Protein AF-E2B0C3-F1 (afdb_monomer)

Nearest PDB structures (foldseek):
  5udz-assembly2_B  TM=5.607E-01  e=5.217E-01  Homo sapiens

Sequence (117 aa):
LCQIRHYMSSCSKFTDQSLIQRREFVKKFKHCFNCLSSSYSASQCASKYSCRLCNKRYHKTLHLDSDSDSNATKSTHTASVFDSPSEEIEVTSLFVSTTLRPRSQILFATAQVRIES

Radius of gyration: 22.73 Å; Cα contacts (8 Å, |Δi|>4): 85; chains: 1; bounding box: 53×42×76 Å

Secondary structure (DSSP, 8-state):
--SS---GGG-HHHHTS-HHHHHHHHHHTT--TTT--SSS-SSS-------TTT--SS-GGG--GGGGTTS------------------------------------PPPPP-----

Solvent-accessible surface area (backbone atoms only — not comparable to full-atom values): 8327 Å² total; per-residue (Å²): 130,80,92,67,94,69,59,60,92,76,32,60,83,52,69,73,44,53,55,66,55,43,48,50,47,33,61,75,65,50,26,10,59,41,78,55,40,71,88,46,44,59,87,73,49,84,68,87,68,43,14,88,88,63,68,44,80,27,29,65,83,63,66,52,76,84,73,42,78,84,68,87,77,94,77,89,81,81,83,84,85,88,87,87,88,85,82,90,79,92,77,93,74,89,78,90,73,94,66,81,74,85,66,87,76,80,85,79,89,80,85,86,84,88,85,86,133

pLDDT: mean 73.54, std 20.33, range [32.72, 94.69]

Structure (mmCIF, N/CA/C/O backbone):
data_AF-E2B0C3-F1
#
_entry.id   AF-E2B0C3-F1
#
loop_
_atom_site.group_PDB
_atom_site.id
_atom_site.type_symbol
_atom_site.label_atom_id
_atom_site.label_alt_id
_atom_site.label_comp_id
_atom_site.label_asym_id
_atom_site.label_entity_id
_atom_site.label_seq_id
_atom_site.pdbx_PDB_ins_code
_atom_site.Cartn_x
_atom_site.Cartn_y
_atom_site.Cartn_z
_atom_site.occupancy
_atom_site.B_iso_or_equiv
_atom_site.auth_seq_id
_atom_site.auth_comp_id
_atom_site.auth_asym_id
_atom_site.auth_atom_id
_atom_site.pdbx_PDB_model_num
ATOM 1 N N . LEU A 1 1 ? 0.260 -16.889 5.757 1.00 68.62 1 LEU A N 1
ATOM 2 C CA . LEU A 1 1 ? -0.240 -16.429 4.438 1.00 68.62 1 LEU A CA 1
ATOM 3 C C . LEU A 1 1 ? -0.246 -17.629 3.478 1.00 68.62 1 LEU A C 1
ATOM 5 O O . LEU A 1 1 ? 0.202 -18.679 3.916 1.00 68.62 1 LEU A O 1
ATOM 9 N N . CYS A 1 2 ? -0.820 -17.537 2.273 1.00 81.25 2 CYS A N 1
ATOM 10 C CA . CYS A 1 2 ? -1.102 -18.675 1.371 1.00 81.25 2 CYS A CA 1
ATOM 11 C C . CYS A 1 2 ? -0.006 -19.762 1.275 1.00 81.25 2 CYS A C 1
ATOM 13 O O . CYS A 1 2 ? 1.177 -19.456 1.332 1.00 81.25 2 CYS A O 1
ATOM 15 N N . GLN A 1 3 ? -0.413 -21.020 1.054 1.00 80.69 3 GLN A N 1
ATOM 16 C CA . GLN A 1 3 ? 0.508 -22.164 0.906 1.00 80.69 3 GLN A CA 1
ATOM 17 C C . GLN A 1 3 ? 1.144 -22.273 -0.492 1.00 80.69 3 GLN A C 1
ATOM 19 O O . GLN A 1 3 ? 2.146 -22.957 -0.671 1.00 80.69 3 GLN A O 1
ATOM 24 N N . ILE A 1 4 ? 0.576 -21.589 -1.488 1.00 82.12 4 ILE A N 1
ATOM 25 C CA . ILE A 1 4 ? 1.081 -21.569 -2.864 1.00 82.12 4 ILE A CA 1
ATOM 26 C C . ILE A 1 4 ? 2.205 -20.535 -2.969 1.00 82.12 4 ILE A C 1
ATOM 28 O O . ILE A 1 4 ? 2.049 -19.413 -2.487 1.00 82.12 4 ILE A O 1
ATOM 32 N N . ARG A 1 5 ? 3.303 -20.865 -3.659 1.00 84.44 5 ARG A N 1
ATOM 33 C CA . ARG A 1 5 ? 4.357 -19.888 -3.974 1.00 84.44 5 ARG A CA 1
ATOM 34 C C . ARG A 1 5 ? 3.853 -18.875 -4.999 1.00 84.44 5 ARG A C 1
ATOM 36 O O . ARG A 1 5 ? 3.567 -19.227 -6.135 1.00 84.44 5 ARG A O 1
ATOM 43 N N . HIS A 1 6 ? 3.777 -17.618 -4.591 1.00 88.12 6 HIS A N 1
ATOM 44 C CA . HIS A 1 6 ? 3.553 -16.473 -5.469 1.00 88.12 6 HIS A CA 1
ATOM 45 C C . HIS A 1 6 ? 4.126 -15.212 -4.824 1.00 88.12 6 HIS A C 1
ATOM 47 O O . HIS A 1 6 ? 4.425 -15.183 -3.627 1.00 88.12 6 HIS A O 1
ATOM 53 N N . TYR A 1 7 ? 4.266 -14.158 -5.624 1.00 86.69 7 TYR A N 1
ATOM 54 C CA . TYR A 1 7 ? 4.626 -12.841 -5.120 1.00 86.69 7 TYR A CA 1
ATOM 55 C C . TYR A 1 7 ? 3.525 -12.302 -4.207 1.00 86.69 7 TYR A C 1
ATOM 57 O O . TYR A 1 7 ? 2.344 -12.386 -4.535 1.00 86.69 7 TYR A O 1
ATOM 65 N N . MET A 1 8 ? 3.905 -11.690 -3.084 1.00 89.50 8 MET A N 1
ATOM 66 C CA . MET A 1 8 ? 2.945 -11.099 -2.140 1.00 89.50 8 MET A CA 1
ATOM 67 C C . MET A 1 8 ? 2.053 -10.036 -2.790 1.00 89.50 8 MET A C 1
ATOM 69 O O . MET A 1 8 ? 0.898 -9.889 -2.409 1.00 89.50 8 MET A O 1
ATOM 73 N N . SER A 1 9 ? 2.556 -9.334 -3.810 1.00 86.19 9 SER A N 1
ATOM 74 C CA . SER A 1 9 ? 1.783 -8.380 -4.612 1.00 86.19 9 SER A CA 1
ATOM 75 C C . SER A 1 9 ? 0.618 -9.015 -5.380 1.00 86.19 9 SER A C 1
ATOM 77 O O . SER A 1 9 ? -0.350 -8.321 -5.670 1.00 86.19 9 SER A O 1
ATOM 79 N N . SER A 1 10 ? 0.699 -10.309 -5.694 1.00 89.06 10 SER A N 1
ATOM 80 C CA . SER A 1 10 ? -0.341 -11.085 -6.383 1.00 89.06 10 SER A CA 1
ATOM 81 C C . SER A 1 10 ? -1.202 -11.908 -5.418 1.00 89.06 10 SER A C 1
ATOM 83 O O . SER A 1 10 ? -2.069 -12.662 -5.852 1.00 89.06 10 SER A O 1
ATOM 85 N N . CYS A 1 11 ? -0.951 -11.817 -4.111 1.00 91.44 11 CYS A N 1
ATOM 86 C CA . CYS A 1 11 ? -1.672 -12.586 -3.108 1.00 91.44 11 CYS A CA 1
ATOM 87 C C . CYS A 1 11 ? -3.004 -11.913 -2.767 1.00 91.44 11 CYS A C 1
ATOM 89 O O . CYS A 1 11 ? -2.997 -10.900 -2.070 1.00 91.44 11 CYS A O 1
ATOM 91 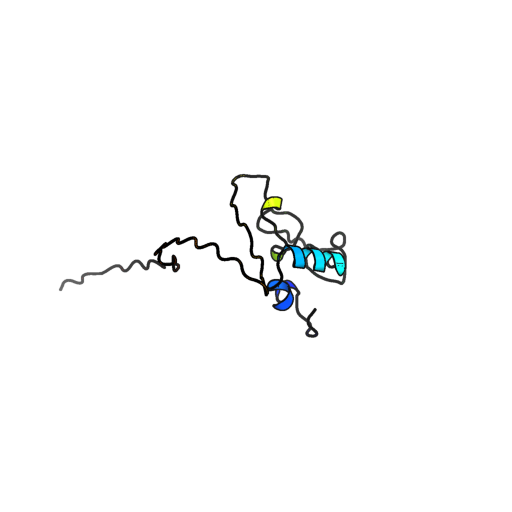N N . SER A 1 12 ? -4.132 -12.516 -3.161 1.00 90.25 12 SER A N 1
ATOM 92 C CA . SER A 1 12 ? -5.474 -12.007 -2.825 1.00 90.25 12 SER A CA 1
ATOM 93 C C . SER A 1 12 ? -5.641 -11.789 -1.322 1.00 90.25 12 SER A C 1
ATOM 95 O O . SER A 1 12 ? -5.928 -10.687 -0.883 1.00 90.25 12 SER A O 1
ATOM 97 N N . LYS A 1 13 ? -5.286 -12.781 -0.495 1.00 91.44 13 LYS A N 1
ATOM 98 C CA . LYS A 1 13 ? -5.380 -12.671 0.975 1.00 91.44 13 LYS A CA 1
ATOM 99 C C . LYS A 1 13 ? -4.582 -11.507 1.570 1.00 91.44 13 LYS A C 1
ATOM 101 O O . LYS A 1 13 ? -4.899 -11.070 2.669 1.00 91.44 13 LYS A O 1
ATOM 106 N N . PHE A 1 14 ? -3.525 -11.047 0.903 1.00 91.94 14 PHE A N 1
ATOM 107 C CA . PHE A 1 14 ? -2.759 -9.875 1.333 1.00 91.94 14 PHE A CA 1
ATOM 108 C C . PHE A 1 14 ? -3.342 -8.581 0.769 1.00 91.94 14 PHE A C 1
ATOM 110 O O . PHE A 1 14 ? -3.433 -7.582 1.479 1.00 91.94 14 PHE A O 1
ATOM 117 N N . THR A 1 15 ? -3.757 -8.580 -0.497 1.00 90.12 15 THR A N 1
ATOM 118 C CA . THR A 1 15 ? -4.385 -7.414 -1.126 1.00 90.12 15 THR A CA 1
ATOM 119 C C . THR A 1 15 ? -5.801 -7.156 -0.619 1.00 90.12 15 THR A C 1
ATOM 121 O O . THR A 1 15 ? -6.266 -6.031 -0.716 1.00 90.12 15 THR A O 1
ATOM 124 N N . ASP A 1 16 ? -6.467 -8.127 -0.011 1.00 91.38 16 ASP A N 1
ATOM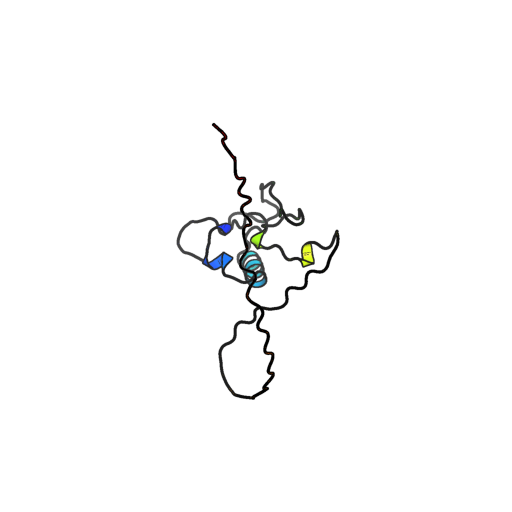 125 C CA . ASP A 1 16 ? -7.803 -7.941 0.566 1.00 91.38 16 ASP A CA 1
ATOM 126 C C . ASP A 1 16 ? -7.733 -7.343 1.982 1.00 91.38 16 ASP A C 1
ATOM 128 O O . ASP A 1 16 ? -8.709 -6.793 2.483 1.00 91.38 16 ASP A O 1
ATOM 132 N N . GLN A 1 17 ? -6.563 -7.396 2.629 1.00 90.75 17 GLN A N 1
ATOM 133 C CA . GLN A 1 17 ? -6.345 -6.759 3.927 1.00 90.75 17 GLN A CA 1
ATOM 134 C C . GLN A 1 17 ? -6.308 -5.236 3.817 1.00 90.75 17 GLN A C 1
ATOM 136 O O . GLN A 1 17 ? -5.873 -4.671 2.805 1.00 90.75 17 GLN A O 1
ATOM 141 N N . SER A 1 18 ? -6.676 -4.570 4.915 1.00 92.56 18 SER A N 1
ATOM 142 C CA . SER A 1 18 ? -6.545 -3.118 5.030 1.00 92.56 18 SER A CA 1
ATOM 143 C C . SER A 1 18 ? -5.076 -2.689 4.984 1.00 92.56 18 SER A C 1
ATOM 145 O O . SER A 1 18 ? -4.169 -3.449 5.328 1.00 92.56 18 SER A O 1
ATOM 147 N N . LEU A 1 19 ? -4.807 -1.444 4.584 1.00 91.62 19 LEU A N 1
ATOM 148 C CA . LEU A 1 19 ? -3.432 -0.939 4.474 1.00 91.62 19 LEU A CA 1
ATOM 149 C C . LEU A 1 19 ? -2.653 -1.042 5.797 1.00 91.62 19 LEU A C 1
ATOM 151 O O . LEU A 1 19 ? -1.474 -1.400 5.793 1.00 91.62 19 LEU A O 1
ATOM 155 N N . ILE A 1 20 ? -3.323 -0.781 6.924 1.00 91.88 20 ILE A N 1
ATOM 156 C CA . ILE A 1 20 ? -2.742 -0.909 8.267 1.00 91.88 20 ILE A CA 1
ATOM 157 C C . ILE A 1 20 ? -2.373 -2.372 8.535 1.00 91.88 20 ILE A C 1
ATOM 159 O O . ILE A 1 20 ? -1.236 -2.657 8.909 1.00 91.88 20 ILE A O 1
ATOM 163 N N . GLN A 1 21 ? -3.287 -3.308 8.260 1.00 93.50 21 GLN A N 1
ATOM 164 C CA . GLN A 1 21 ? -3.026 -4.742 8.413 1.00 93.50 21 GLN A CA 1
ATOM 165 C C . GLN A 1 21 ? -1.869 -5.209 7.528 1.00 93.50 21 GLN A C 1
ATOM 167 O O . GLN A 1 21 ? -1.017 -5.961 7.996 1.00 93.50 21 GLN A O 1
ATOM 172 N N . ARG A 1 22 ? -1.772 -4.721 6.284 1.00 94.69 22 ARG A N 1
ATOM 173 C CA . ARG A 1 22 ? -0.646 -5.046 5.396 1.00 94.69 22 ARG A CA 1
ATOM 174 C C . ARG A 1 22 ? 0.687 -4.564 5.966 1.00 94.69 22 ARG A C 1
ATOM 176 O O . ARG A 1 22 ? 1.670 -5.300 5.907 1.00 94.69 22 ARG A O 1
ATOM 18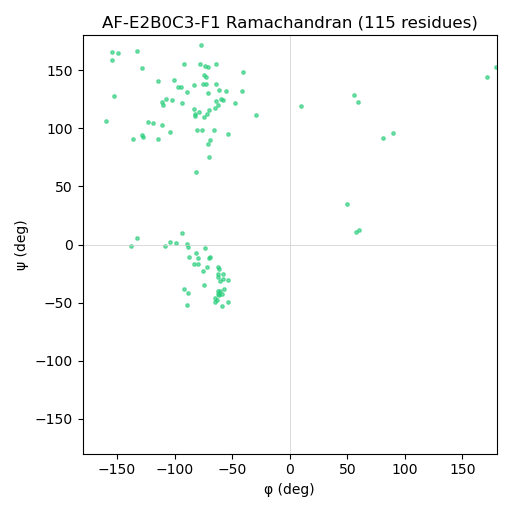3 N N . ARG A 1 23 ? 0.744 -3.349 6.524 1.00 93.69 23 ARG A N 1
ATOM 184 C CA . ARG A 1 23 ? 1.964 -2.816 7.162 1.00 93.69 23 ARG A CA 1
ATOM 185 C C . ARG A 1 23 ? 2.356 -3.619 8.394 1.00 93.69 23 ARG A C 1
ATOM 187 O O . ARG A 1 23 ? 3.520 -3.998 8.518 1.00 93.69 23 ARG A O 1
ATOM 194 N N . GLU A 1 24 ? 1.392 -3.920 9.257 1.00 94.31 24 GLU A N 1
ATOM 195 C CA . GLU A 1 24 ? 1.612 -4.754 10.439 1.00 94.31 24 GLU A CA 1
ATOM 196 C C . GLU A 1 24 ? 2.056 -6.163 10.053 1.00 94.31 24 GLU A C 1
ATOM 198 O O . GLU A 1 24 ? 2.990 -6.693 10.645 1.00 94.31 24 GLU A O 1
ATOM 203 N N . PHE A 1 25 ? 1.476 -6.747 9.005 1.00 93.19 25 PHE A N 1
ATOM 204 C CA . PHE A 1 25 ? 1.914 -8.027 8.461 1.00 93.19 25 PHE A CA 1
ATOM 205 C C . PHE A 1 25 ? 3.385 -7.968 8.027 1.00 93.19 25 PHE A C 1
ATOM 207 O O . PHE A 1 25 ? 4.202 -8.769 8.481 1.00 93.19 25 PHE A O 1
ATOM 214 N N . VAL A 1 26 ? 3.752 -6.987 7.200 1.00 93.31 26 VAL A N 1
ATOM 215 C CA . VAL A 1 26 ? 5.131 -6.826 6.713 1.00 93.31 26 VAL A CA 1
ATOM 216 C C . VAL A 1 26 ? 6.110 -6.642 7.874 1.00 93.31 26 VAL A C 1
ATOM 218 O O . VAL A 1 26 ? 7.160 -7.285 7.896 1.00 93.31 26 VAL A O 1
ATOM 221 N N . LYS A 1 27 ? 5.743 -5.839 8.876 1.00 92.94 27 LYS A N 1
ATOM 222 C CA . LYS A 1 27 ? 6.539 -5.620 10.090 1.00 92.94 27 LYS A CA 1
ATOM 223 C C . LYS A 1 27 ? 6.673 -6.895 10.928 1.00 92.94 27 LYS A C 1
ATOM 225 O O . LYS A 1 27 ? 7.787 -7.283 11.277 1.00 92.94 27 LYS A O 1
ATOM 230 N N . LYS A 1 28 ? 5.558 -7.573 11.208 1.00 93.00 28 LYS A N 1
ATOM 231 C CA . LYS A 1 28 ? 5.477 -8.789 12.032 1.00 93.00 28 LYS A CA 1
ATOM 232 C C . LYS A 1 28 ? 6.283 -9.939 11.437 1.00 93.00 28 LYS A C 1
ATOM 234 O O . LYS A 1 28 ? 7.006 -10.617 12.160 1.00 93.00 28 LYS A O 1
ATOM 239 N N . PHE A 1 29 ? 6.195 -10.133 10.123 1.00 90.00 29 PHE A N 1
ATOM 240 C CA . PHE A 1 29 ? 6.910 -11.194 9.409 1.00 90.00 29 PHE A CA 1
ATOM 241 C C . PHE A 1 29 ? 8.263 -10.738 8.843 1.00 90.00 29 PHE A C 1
ATOM 243 O O . PHE A 1 29 ? 8.880 -11.473 8.071 1.00 90.00 29 PHE A O 1
ATOM 250 N N . LYS A 1 30 ? 8.729 -9.534 9.211 1.00 91.19 30 LYS A N 1
ATOM 251 C CA . LYS A 1 30 ? 10.009 -8.943 8.779 1.00 91.19 30 LYS A CA 1
ATOM 252 C C . LYS A 1 30 ? 10.223 -8.986 7.262 1.00 91.19 30 LYS A C 1
ATOM 254 O O . LYS A 1 30 ? 11.343 -9.164 6.789 1.00 91.19 30 LYS A O 1
ATOM 259 N N . HIS A 1 31 ? 9.150 -8.840 6.493 1.00 92.31 31 HIS A N 1
ATOM 260 C CA . HIS A 1 31 ? 9.253 -8.755 5.044 1.00 92.31 31 HIS A CA 1
ATOM 261 C C . HIS A 1 31 ? 9.821 -7.395 4.639 1.00 92.31 31 HIS A C 1
ATOM 263 O O . HIS A 1 31 ? 9.686 -6.385 5.335 1.00 92.31 31 HIS A O 1
ATOM 269 N N . CYS A 1 32 ? 10.457 -7.353 3.478 1.00 93.31 32 CYS A N 1
ATOM 270 C CA . CYS A 1 32 ? 10.948 -6.116 2.909 1.00 93.31 32 CYS A CA 1
ATOM 271 C C . CYS A 1 32 ? 9.779 -5.171 2.586 1.00 93.31 32 CYS A C 1
ATOM 273 O O . CYS A 1 32 ? 8.922 -5.498 1.771 1.00 93.31 32 CYS A O 1
ATOM 275 N N . PHE A 1 33 ? 9.786 -3.953 3.129 1.00 93.62 33 PHE A N 1
ATOM 276 C CA . PHE A 1 33 ? 8.769 -2.943 2.810 1.00 93.62 33 PHE A CA 1
ATOM 277 C C . PHE A 1 33 ? 8.743 -2.538 1.330 1.00 93.62 33 PHE A C 1
ATOM 279 O O . PHE A 1 33 ? 7.727 -2.034 0.866 1.00 93.62 33 PHE A O 1
ATOM 286 N N . ASN A 1 34 ? 9.830 -2.756 0.580 1.00 94.00 34 ASN A N 1
ATOM 287 C CA . ASN A 1 34 ? 9.922 -2.387 -0.833 1.00 94.00 34 ASN A CA 1
ATOM 288 C C . ASN A 1 34 ? 9.446 -3.495 -1.787 1.00 94.00 34 ASN A C 1
ATOM 290 O O . ASN A 1 34 ? 8.598 -3.257 -2.640 1.00 94.00 34 ASN A O 1
ATOM 294 N N . CYS A 1 35 ? 9.971 -4.714 -1.648 1.00 92.00 35 CYS A N 1
ATOM 295 C CA . CYS A 1 35 ? 9.657 -5.822 -2.562 1.00 92.00 35 CYS A CA 1
ATOM 296 C C . CYS A 1 35 ? 8.763 -6.910 -1.949 1.00 92.00 35 CYS A C 1
ATOM 298 O O . CYS A 1 35 ? 8.438 -7.875 -2.633 1.00 92.00 35 CYS A O 1
ATOM 300 N N . LEU A 1 36 ? 8.386 -6.780 -0.672 1.00 92.44 36 LEU A N 1
ATOM 301 C CA . LEU A 1 36 ? 7.567 -7.737 0.083 1.00 92.44 36 LEU A CA 1
ATOM 302 C C . LEU A 1 36 ? 8.176 -9.147 0.210 1.00 92.44 36 LEU A C 1
ATOM 304 O O . LEU A 1 36 ? 7.489 -10.075 0.625 1.00 92.44 36 LEU A O 1
ATOM 308 N N . SER A 1 37 ? 9.460 -9.315 -0.123 1.00 90.12 37 SER A N 1
ATOM 309 C CA . SER A 1 37 ? 10.185 -10.575 0.057 1.00 90.12 37 SER A CA 1
ATOM 310 C C . SER A 1 37 ? 10.493 -10.830 1.531 1.00 90.12 37 SER A C 1
ATOM 312 O O . SER A 1 37 ? 10.812 -9.901 2.273 1.00 90.12 37 SER A O 1
ATOM 314 N N . SER A 1 38 ? 10.449 -12.097 1.937 1.00 89.25 38 SER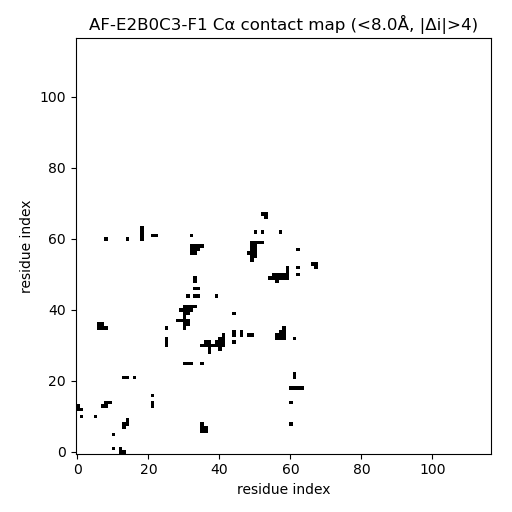 A N 1
ATOM 315 C CA . SER A 1 38 ? 10.863 -12.558 3.264 1.00 89.25 38 SER A CA 1
ATOM 316 C C . SER A 1 38 ? 12.355 -12.889 3.354 1.00 89.25 38 SER A C 1
ATOM 318 O O . SER A 1 38 ? 12.853 -13.141 4.446 1.00 89.25 38 SER A O 1
ATOM 320 N N . SER A 1 39 ? 13.068 -12.943 2.224 1.00 88.88 39 SER A N 1
ATOM 321 C CA . SER A 1 39 ? 14.460 -13.414 2.173 1.00 88.88 39 SER A CA 1
ATOM 322 C C . SER A 1 39 ? 15.472 -12.401 2.706 1.00 88.88 39 SER A C 1
ATOM 324 O O . SER A 1 39 ? 16.576 -12.784 3.073 1.00 88.88 39 SER A O 1
ATOM 326 N N . TYR A 1 40 ? 15.126 -11.114 2.712 1.00 87.81 40 TYR A N 1
ATOM 327 C CA . TYR A 1 40 ? 16.025 -10.031 3.102 1.00 87.81 40 TYR A CA 1
ATOM 328 C C . TYR A 1 40 ? 15.246 -8.814 3.605 1.00 87.81 40 TYR A C 1
ATOM 330 O O . TYR A 1 40 ? 14.069 -8.617 3.293 1.00 87.81 40 TYR A O 1
ATOM 338 N N . SER A 1 41 ? 15.925 -7.968 4.377 1.00 86.69 41 SER A N 1
ATOM 339 C CA . SER A 1 41 ? 15.355 -6.735 4.917 1.00 86.69 41 SER A CA 1
ATOM 340 C C . SER A 1 41 ? 15.282 -5.618 3.864 1.00 86.69 41 SER A C 1
ATOM 342 O O . SER A 1 41 ? 15.836 -5.700 2.766 1.00 86.69 41 SER A O 1
ATOM 344 N N . ALA A 1 42 ? 14.616 -4.511 4.203 1.00 86.06 42 ALA A N 1
ATOM 345 C CA . ALA A 1 42 ? 14.562 -3.334 3.336 1.00 86.06 42 ALA A CA 1
ATOM 346 C C . ALA A 1 42 ? 15.937 -2.687 3.071 1.00 86.06 42 ALA A C 1
ATOM 348 O O . ALA A 1 42 ? 16.120 -2.098 2.004 1.00 86.06 42 ALA A O 1
ATOM 349 N N . SER A 1 43 ? 16.903 -2.814 3.987 1.00 86.62 43 SER A N 1
ATOM 350 C CA . SER A 1 43 ? 18.257 -2.265 3.814 1.00 86.62 43 SER A CA 1
ATOM 351 C C . SER A 1 43 ? 19.097 -3.069 2.822 1.00 86.62 43 SER A C 1
ATOM 353 O O . SER A 1 43 ? 19.843 -2.486 2.047 1.00 86.62 43 SER A O 1
ATOM 355 N N . GLN A 1 44 ? 18.918 -4.390 2.779 1.00 88.88 44 GLN A N 1
ATOM 356 C CA . GLN A 1 44 ? 19.617 -5.296 1.855 1.00 88.88 44 GLN A CA 1
ATOM 357 C C . GLN A 1 44 ? 18.882 -5.475 0.519 1.00 88.88 44 GLN A C 1
ATOM 359 O O . GLN A 1 44 ? 19.307 -6.225 -0.357 1.00 88.88 44 GLN A O 1
ATOM 364 N N . CYS A 1 45 ? 17.746 -4.800 0.351 1.00 91.62 45 CYS A N 1
ATOM 365 C CA . CYS A 1 45 ? 16.946 -4.910 -0.852 1.00 91.62 45 CYS A CA 1
ATOM 366 C C . CYS A 1 45 ? 17.631 -4.203 -2.030 1.00 91.62 45 CYS A C 1
ATOM 368 O O . CYS A 1 45 ? 17.690 -2.971 -2.074 1.00 91.62 45 CYS A O 1
ATOM 370 N N . ALA A 1 46 ? 18.073 -4.993 -3.011 1.00 91.81 46 ALA A N 1
ATOM 371 C CA . ALA A 1 46 ? 18.669 -4.525 -4.265 1.00 91.81 46 ALA A CA 1
ATOM 372 C C . ALA A 1 46 ? 17.650 -3.928 -5.258 1.00 91.81 46 ALA A C 1
ATOM 374 O O . ALA A 1 46 ? 18.022 -3.457 -6.333 1.00 91.81 46 ALA A O 1
ATOM 375 N N . SER A 1 47 ? 16.356 -3.942 -4.917 1.00 90.38 47 SER A N 1
ATOM 376 C CA . SER A 1 47 ? 15.325 -3.307 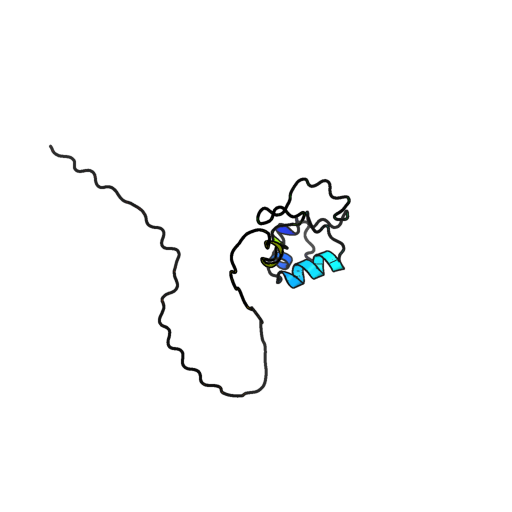-5.734 1.00 90.38 47 SER A CA 1
ATOM 377 C C . SER A 1 47 ? 15.607 -1.811 -5.881 1.00 90.38 47 SER A C 1
ATOM 379 O O . SER A 1 47 ? 15.711 -1.082 -4.889 1.00 90.38 47 SER A O 1
ATOM 381 N N . LYS A 1 48 ? 15.673 -1.361 -7.138 1.00 91.38 48 LYS A N 1
ATOM 382 C CA . LYS A 1 48 ? 15.730 0.057 -7.524 1.00 91.38 48 LYS A CA 1
ATOM 383 C C . LYS A 1 48 ? 14.345 0.709 -7.542 1.00 91.38 48 LYS A C 1
ATOM 385 O O . LYS A 1 48 ? 14.239 1.912 -7.750 1.00 91.38 48 LYS A O 1
ATOM 390 N N . TYR A 1 49 ? 13.287 -0.082 -7.367 1.00 90.75 49 TYR A N 1
ATOM 391 C CA . TYR A 1 49 ? 11.922 0.419 -7.385 1.00 90.75 49 TYR A CA 1
ATOM 392 C C . TYR A 1 49 ? 11.603 1.183 -6.101 1.00 90.75 49 TYR A C 1
ATOM 394 O O . TYR A 1 49 ? 12.062 0.824 -5.017 1.00 90.75 49 TYR A O 1
ATOM 402 N N . SER A 1 50 ? 10.774 2.207 -6.258 1.00 92.81 50 SER A N 1
ATOM 403 C CA . SER A 1 50 ? 10.185 3.007 -5.189 1.00 92.81 50 SER A CA 1
ATOM 404 C C . SER A 1 50 ? 8.688 3.149 -5.446 1.00 92.81 50 SER A C 1
ATOM 406 O O . SER A 1 50 ? 8.195 2.851 -6.543 1.00 92.81 50 SER A O 1
ATOM 408 N N . CYS A 1 51 ? 7.944 3.602 -4.441 1.00 92.62 51 CYS A N 1
ATOM 409 C CA . CYS A 1 51 ? 6.527 3.882 -4.593 1.00 92.62 51 CYS A CA 1
ATOM 410 C C . CYS A 1 51 ? 6.322 4.909 -5.708 1.00 92.62 51 CYS A C 1
ATOM 412 O O . CYS A 1 51 ? 6.846 6.014 -5.639 1.00 92.62 51 CYS A O 1
ATOM 414 N N . ARG A 1 52 ? 5.508 4.569 -6.710 1.00 91.06 52 ARG A N 1
ATOM 415 C CA . ARG A 1 52 ? 5.237 5.448 -7.859 1.00 91.06 52 ARG A CA 1
ATOM 416 C C . ARG A 1 52 ? 4.405 6.691 -7.514 1.00 91.06 52 ARG A C 1
ATOM 418 O O . ARG A 1 52 ? 4.245 7.546 -8.369 1.00 91.06 52 ARG A O 1
ATOM 425 N N . LEU A 1 53 ? 3.837 6.751 -6.307 1.00 90.88 53 LEU A N 1
ATOM 426 C CA . LEU A 1 53 ? 2.975 7.852 -5.864 1.00 90.88 53 LEU A CA 1
ATOM 427 C C . LEU A 1 53 ? 3.763 8.951 -5.143 1.00 90.88 53 LEU A C 1
ATOM 429 O O . LEU A 1 53 ? 3.504 10.125 -5.352 1.00 90.88 53 LEU A O 1
ATOM 433 N N . CYS A 1 54 ? 4.754 8.579 -4.330 1.00 92.62 54 CYS A N 1
ATOM 434 C CA . CYS A 1 54 ? 5.498 9.528 -3.491 1.00 92.62 54 CYS A CA 1
ATOM 435 C C . CYS A 1 54 ? 7.024 9.355 -3.562 1.00 92.62 54 CYS A C 1
ATOM 437 O O . CYS A 1 54 ? 7.749 9.947 -2.769 1.00 92.62 54 CYS A O 1
ATOM 439 N N . ASN A 1 55 ? 7.522 8.473 -4.434 1.00 90.38 55 ASN A N 1
ATOM 440 C CA . ASN A 1 55 ? 8.942 8.153 -4.633 1.00 90.38 55 ASN A CA 1
ATOM 441 C C . ASN A 1 55 ? 9.705 7.647 -3.391 1.00 90.38 55 ASN A C 1
ATOM 443 O O . ASN A 1 55 ? 10.922 7.469 -3.435 1.00 90.38 55 ASN A O 1
ATOM 447 N N . LYS A 1 56 ? 9.003 7.331 -2.297 1.00 90.75 56 LYS A N 1
ATOM 448 C CA . LYS A 1 56 ? 9.586 6.736 -1.086 1.00 90.75 56 LYS A CA 1
ATOM 449 C C . LYS A 1 56 ? 9.844 5.239 -1.270 1.00 90.75 56 LYS A C 1
ATOM 451 O O . LYS A 1 56 ? 9.202 4.562 -2.075 1.00 90.75 56 LYS A O 1
ATOM 456 N N . ARG A 1 57 ? 10.793 4.710 -0.496 1.00 91.50 57 ARG A N 1
ATOM 457 C CA . ARG A 1 57 ? 11.358 3.361 -0.665 1.00 91.50 57 ARG A CA 1
ATOM 458 C C . ARG A 1 57 ? 10.482 2.255 -0.050 1.00 91.50 57 ARG A C 1
ATOM 460 O O . ARG A 1 57 ? 10.893 1.559 0.877 1.00 91.50 57 ARG A O 1
ATOM 467 N N . TYR A 1 58 ? 9.267 2.100 -0.569 1.00 92.94 58 TYR A N 1
ATOM 468 C CA . TYR A 1 58 ? 8.312 1.059 -0.185 1.00 92.94 58 TYR A CA 1
ATOM 469 C C . TYR A 1 58 ? 7.404 0.643 -1.357 1.00 92.94 58 TYR A C 1
ATOM 471 O O . TYR A 1 58 ? 7.293 1.346 -2.362 1.00 92.94 58 TYR A O 1
ATOM 479 N N . HIS A 1 59 ? 6.715 -0.490 -1.216 1.00 94.12 59 HIS A N 1
ATOM 480 C CA . HIS A 1 59 ? 5.792 -1.022 -2.216 1.00 94.12 59 HIS A CA 1
ATOM 481 C C . HIS A 1 59 ? 4.488 -0.210 -2.278 1.00 94.12 59 HIS A C 1
ATOM 483 O O . HIS A 1 59 ? 3.898 0.087 -1.241 1.00 94.12 59 HIS A O 1
ATOM 489 N N . LYS A 1 60 ? 3.956 0.075 -3.478 1.00 91.81 60 LYS A N 1
ATOM 490 C CA . LYS A 1 60 ? 2.726 0.884 -3.668 1.00 91.81 60 LYS A CA 1
ATOM 491 C C . LYS A 1 60 ? 1.516 0.379 -2.865 1.00 91.81 60 LYS A C 1
ATOM 493 O O . LYS A 1 60 ? 0.685 1.175 -2.455 1.00 91.81 60 LYS A O 1
ATOM 498 N N . THR A 1 61 ? 1.411 -0.925 -2.602 1.00 91.62 61 THR A N 1
ATOM 499 C CA . THR A 1 61 ? 0.311 -1.506 -1.798 1.00 91.62 61 THR A CA 1
ATOM 500 C C . THR A 1 61 ? 0.374 -1.160 -0.310 1.00 91.62 61 THR A C 1
ATOM 502 O O . THR A 1 61 ? -0.581 -1.452 0.407 1.00 91.62 61 THR A O 1
ATOM 505 N N . LEU A 1 62 ? 1.497 -0.603 0.150 1.00 93.38 62 LEU A N 1
ATOM 506 C CA . LEU A 1 62 ? 1.710 -0.104 1.506 1.00 93.38 62 LEU A CA 1
ATOM 507 C C . LEU A 1 62 ? 1.648 1.426 1.574 1.00 93.38 62 LEU A C 1
ATOM 509 O O . LEU A 1 62 ? 1.887 1.970 2.648 1.00 93.38 62 LEU A O 1
ATOM 513 N N . HIS A 1 63 ? 1.379 2.111 0.459 1.00 93.50 63 HIS A N 1
ATOM 514 C CA . HIS A 1 63 ? 1.263 3.565 0.408 1.00 93.50 63 HIS A CA 1
ATOM 515 C C . HIS A 1 63 ? 0.117 4.059 1.289 1.00 93.50 63 HIS A C 1
ATOM 517 O O . HIS A 1 63 ? -0.981 3.507 1.219 1.00 93.50 63 HIS A O 1
ATOM 523 N N . LEU A 1 64 ? 0.382 5.084 2.098 1.00 89.88 64 LEU A N 1
ATOM 524 C CA . LEU A 1 64 ? -0.643 5.869 2.777 1.00 89.88 64 LEU A CA 1
ATOM 525 C C . LEU A 1 64 ? -0.592 7.292 2.226 1.00 89.88 64 LEU A C 1
ATOM 527 O O . LEU A 1 64 ? 0.499 7.829 2.057 1.00 89.88 64 LEU A O 1
ATOM 531 N N . ASP A 1 65 ? -1.752 7.915 2.024 1.00 82.50 65 ASP A N 1
ATOM 532 C CA . ASP A 1 65 ? -1.823 9.285 1.496 1.00 82.50 65 ASP A CA 1
ATOM 533 C C . ASP A 1 65 ? -1.111 10.292 2.412 1.00 82.50 65 ASP A C 1
ATOM 535 O O . ASP A 1 65 ? -0.462 11.214 1.932 1.00 82.50 65 ASP A O 1
ATOM 539 N N . SER A 1 66 ? -1.100 10.041 3.727 1.00 79.06 66 SER A N 1
ATOM 540 C CA . SER A 1 66 ? -0.313 10.822 4.695 1.00 79.06 66 SER A CA 1
ATOM 541 C C . SER A 1 66 ? 1.204 10.755 4.453 1.00 79.06 66 SER A C 1
ATOM 543 O O . SER A 1 66 ? 1.943 11.616 4.923 1.00 79.06 66 SER A O 1
ATOM 545 N N . ASP A 1 67 ? 1.708 9.765 3.709 1.00 72.38 67 ASP A N 1
ATOM 546 C CA . ASP A 1 67 ? 3.121 9.720 3.332 1.00 72.38 67 ASP A CA 1
ATOM 547 C C . ASP A 1 67 ? 3.446 10.639 2.144 1.00 72.38 67 ASP A C 1
ATOM 549 O O . ASP A 1 67 ? 4.631 10.822 1.845 1.00 72.38 67 ASP A O 1
ATOM 553 N N . SER A 1 68 ? 2.443 11.168 1.443 1.00 63.81 68 SER A N 1
ATOM 554 C CA . SER A 1 68 ? 2.605 12.016 0.254 1.00 63.81 68 SER A CA 1
ATOM 555 C C . SER A 1 68 ? 2.749 13.499 0.575 1.00 63.81 68 SER A C 1
ATOM 557 O O . SER A 1 68 ? 2.977 14.281 -0.347 1.00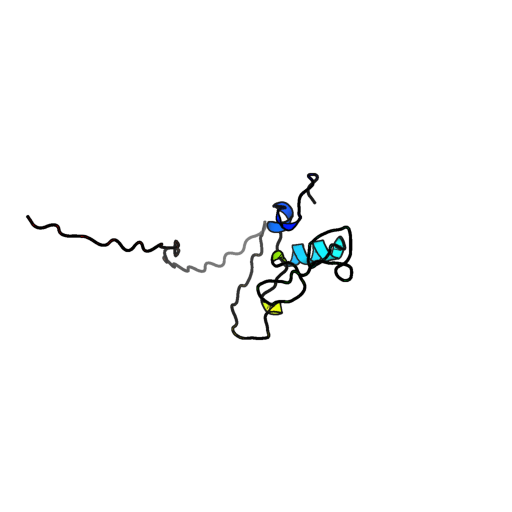 63.81 68 SER A O 1
ATOM 559 N N . ASP A 1 69 ? 2.670 13.894 1.851 1.00 57.03 69 ASP A N 1
ATOM 560 C CA . ASP A 1 69 ? 2.780 15.289 2.284 1.00 57.03 69 ASP A CA 1
ATOM 561 C C . ASP A 1 69 ? 4.213 15.824 2.124 1.00 57.03 69 ASP A C 1
ATOM 563 O O . ASP A 1 69 ? 5.016 15.957 3.046 1.00 57.03 69 ASP A O 1
ATOM 567 N N . SER A 1 70 ? 4.555 16.105 0.875 1.00 58.84 70 SER A N 1
ATOM 568 C CA . SER A 1 70 ? 5.563 17.074 0.461 1.00 58.84 70 SER A CA 1
ATOM 569 C C . SER A 1 70 ? 5.093 17.890 -0.749 1.00 58.84 70 SER A C 1
ATOM 571 O O . SER A 1 70 ? 5.813 18.793 -1.158 1.00 58.84 70 SER A O 1
ATOM 573 N N . ASN A 1 71 ? 3.891 17.646 -1.301 1.00 51.00 71 ASN A N 1
ATOM 574 C CA . ASN A 1 71 ? 3.242 18.603 -2.199 1.00 51.00 71 ASN A CA 1
ATOM 575 C C . ASN A 1 71 ? 1.716 18.378 -2.323 1.00 51.00 71 ASN A C 1
ATOM 577 O O . ASN A 1 71 ? 1.279 17.448 -2.988 1.00 51.00 71 ASN A O 1
ATOM 581 N N . ALA A 1 72 ? 0.954 19.275 -1.694 1.00 49.12 72 ALA A N 1
ATOM 582 C CA . ALA A 1 72 ? -0.427 19.685 -1.969 1.00 49.12 72 ALA A CA 1
ATOM 583 C C . ALA A 1 72 ? -1.595 18.661 -2.025 1.00 49.12 72 ALA A C 1
ATOM 585 O O . ALA A 1 72 ? -1.698 17.791 -2.885 1.00 49.12 72 ALA A O 1
ATOM 586 N N . THR A 1 73 ? -2.622 19.039 -1.248 1.00 39.69 73 THR A N 1
ATOM 587 C CA . THR A 1 73 ? -4.071 18.750 -1.343 1.00 39.69 73 THR A CA 1
ATOM 588 C C . THR A 1 73 ? -4.614 17.502 -0.637 1.00 39.69 73 THR A C 1
ATOM 590 O O . THR A 1 73 ? -4.692 16.410 -1.190 1.00 39.69 73 THR A O 1
ATOM 593 N N . LYS A 1 74 ? -5.118 17.747 0.586 1.00 47.31 74 LYS A N 1
ATOM 594 C CA . LYS A 1 74 ? -6.150 16.978 1.301 1.00 47.31 74 LYS A CA 1
ATOM 595 C C . LYS A 1 74 ? -7.122 16.295 0.329 1.00 47.31 74 LYS A C 1
ATOM 597 O O . LYS A 1 74 ? -7.970 16.958 -0.261 1.00 47.31 74 LYS A O 1
ATOM 602 N N . SER A 1 75 ? -7.063 14.971 0.258 1.00 38.59 75 SER A N 1
ATOM 603 C CA . SER A 1 75 ? -8.225 14.147 -0.066 1.00 38.59 75 SER A CA 1
ATOM 604 C C . SER A 1 75 ? -8.491 13.235 1.121 1.00 38.59 75 SER A C 1
ATOM 606 O O . SER A 1 75 ? -7.751 12.302 1.412 1.00 38.59 75 SER A O 1
ATOM 608 N N . THR A 1 76 ? -9.531 13.597 1.861 1.00 43.38 76 THR A N 1
ATOM 609 C CA . THR A 1 76 ? -10.120 12.821 2.944 1.00 43.38 76 THR A CA 1
ATOM 610 C C . THR A 1 76 ? -10.715 11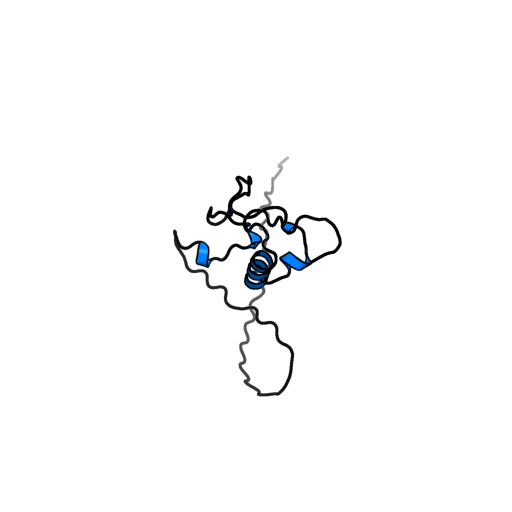.538 2.373 1.00 43.38 76 THR A C 1
ATOM 612 O O . THR A 1 76 ? -11.684 11.607 1.623 1.00 43.38 76 THR A O 1
ATOM 615 N N . HIS A 1 77 ? -10.212 10.376 2.786 1.00 42.06 77 HIS A N 1
ATOM 616 C CA . HIS A 1 77 ? -10.981 9.134 2.732 1.00 42.06 77 HIS A CA 1
ATOM 617 C C . HIS A 1 77 ? -10.961 8.456 4.100 1.00 42.06 77 HIS A C 1
ATOM 619 O O . HIS A 1 77 ? -10.039 7.734 4.478 1.00 42.06 77 HIS A O 1
ATOM 625 N N . THR A 1 78 ? -12.012 8.759 4.854 1.00 37.72 78 THR A N 1
ATOM 626 C CA . THR A 1 78 ? -12.384 8.136 6.118 1.00 37.72 78 THR A CA 1
ATOM 627 C C . THR A 1 78 ? -12.989 6.752 5.869 1.00 37.72 78 THR A C 1
ATOM 629 O O . THR A 1 78 ? -13.833 6.597 4.995 1.00 37.72 78 THR A O 1
ATOM 632 N N . ALA A 1 79 ? -12.581 5.808 6.722 1.00 45.34 79 ALA A N 1
ATOM 633 C CA . ALA A 1 79 ? -13.298 4.630 7.217 1.00 45.34 79 ALA A CA 1
ATOM 634 C C . ALA A 1 79 ? -13.814 3.557 6.238 1.00 45.34 79 ALA A C 1
ATOM 636 O O . ALA A 1 79 ? -14.740 3.747 5.460 1.00 45.34 79 ALA A O 1
ATOM 637 N N . SER A 1 80 ? -13.356 2.331 6.490 1.00 36.50 80 SER A N 1
ATOM 638 C CA . SER A 1 80 ? -14.221 1.152 6.422 1.00 36.50 80 SER A CA 1
ATOM 639 C C . SER A 1 80 ? -13.927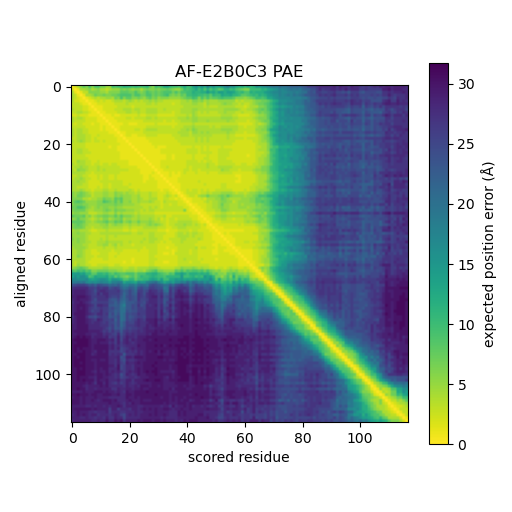 0.274 7.639 1.00 36.50 80 SER A C 1
ATOM 641 O O . SER A 1 80 ? -13.007 -0.546 7.640 1.00 36.50 80 SER A O 1
ATOM 643 N N . VAL A 1 81 ? -14.685 0.550 8.701 1.00 35.97 81 VAL A N 1
ATOM 644 C CA . VAL A 1 81 ? -14.996 -0.374 9.794 1.00 35.97 81 VAL A CA 1
ATOM 645 C C . VAL A 1 81 ? -15.944 -1.421 9.207 1.00 35.97 81 VAL A C 1
ATOM 647 O O . VAL A 1 81 ? -16.909 -1.048 8.545 1.00 35.97 81 VAL A O 1
ATOM 650 N N . PHE A 1 82 ? -15.657 -2.708 9.410 1.00 34.81 82 PHE A N 1
ATOM 651 C CA . PHE A 1 82 ? -16.628 -3.778 9.187 1.00 34.81 82 PHE A CA 1
ATOM 652 C C . PHE A 1 82 ? -17.010 -4.379 10.537 1.00 34.81 82 PHE A C 1
ATOM 654 O O . PHE A 1 82 ? -16.155 -4.801 11.314 1.00 34.81 82 PHE A O 1
ATOM 661 N N . ASP A 1 83 ? -18.315 -4.315 10.758 1.00 32.72 83 ASP A N 1
ATOM 662 C CA . ASP A 1 83 ? -19.134 -4.656 11.911 1.00 32.72 83 ASP A CA 1
ATOM 663 C C . ASP A 1 83 ? -19.648 -6.106 11.845 1.00 32.72 83 ASP A C 1
ATOM 665 O O . ASP A 1 83 ? -19.768 -6.660 10.746 1.00 32.72 83 ASP A O 1
ATOM 669 N N . SER A 1 84 ? -19.960 -6.688 13.013 1.00 40.03 84 SER A N 1
ATOM 670 C CA . SER A 1 84 ? -21.034 -7.676 13.276 1.00 40.03 84 SER A CA 1
ATOM 671 C C . SER A 1 84 ? -21.014 -8.101 14.768 1.00 40.03 84 SER A C 1
ATOM 673 O O . SER A 1 84 ? -19.923 -8.210 15.332 1.00 40.03 84 SER A O 1
ATOM 675 N N . PRO A 1 85 ? -22.138 -8.532 15.384 1.00 45.81 85 PRO A N 1
ATOM 676 C CA . PRO A 1 85 ? -23.332 -7.738 15.718 1.00 45.81 85 PRO A CA 1
ATOM 677 C C . PRO A 1 85 ? -23.741 -7.900 17.211 1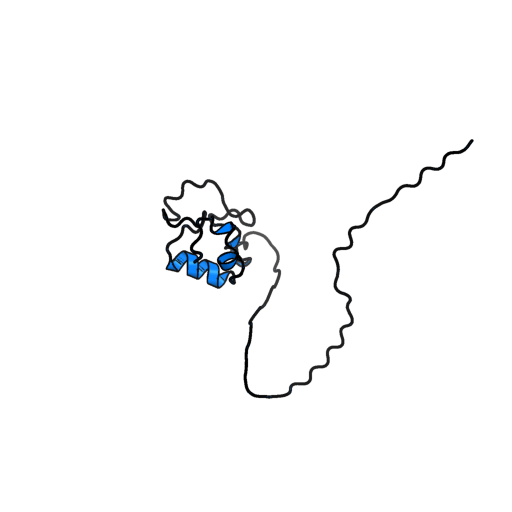.00 45.81 85 PRO A C 1
ATOM 679 O O . PRO A 1 85 ? -23.509 -8.963 17.779 1.00 45.81 85 PRO A O 1
ATOM 682 N N . SER A 1 86 ? -24.392 -6.904 17.835 1.00 34.94 86 SER A N 1
ATOM 683 C CA . SER A 1 86 ? -25.540 -7.090 18.764 1.00 34.94 86 SER A CA 1
ATOM 684 C C . SER A 1 86 ? -25.949 -5.793 19.479 1.00 34.94 86 SER A C 1
ATOM 686 O O . SER A 1 86 ? -25.090 -5.041 19.926 1.00 34.94 86 SER A O 1
ATOM 688 N N . GLU A 1 87 ? -27.266 -5.661 19.672 1.00 38.91 87 GLU A N 1
ATOM 689 C CA . GLU A 1 87 ? -27.999 -4.750 20.574 1.00 38.91 87 GLU A CA 1
ATOM 690 C C . GLU A 1 87 ? -28.207 -3.300 20.080 1.00 38.91 87 GLU A C 1
ATOM 692 O O . GLU A 1 87 ? -27.388 -2.399 20.239 1.00 38.91 87 GLU A O 1
ATOM 697 N N . GLU A 1 88 ? -29.363 -3.152 19.426 1.00 53.12 88 GLU A N 1
ATOM 698 C CA . GLU A 1 88 ? -30.318 -2.035 19.405 1.00 53.12 88 GLU A CA 1
ATOM 699 C C . GLU A 1 88 ? -29.903 -0.707 20.065 1.00 53.12 88 GLU A C 1
ATOM 701 O O . GLU A 1 88 ? -29.769 -0.641 21.278 1.00 53.12 88 GLU A O 1
ATOM 706 N N . ILE A 1 89 ? -29.850 0.378 19.278 1.00 42.03 89 ILE A N 1
ATOM 707 C CA . ILE A 1 89 ? -30.636 1.607 19.504 1.00 42.03 89 ILE A CA 1
ATOM 708 C C . ILE A 1 89 ? -30.853 2.286 18.143 1.00 42.03 89 ILE A C 1
ATOM 710 O O . ILE A 1 89 ? -29.928 2.542 17.371 1.00 42.03 89 ILE A O 1
ATOM 714 N N . GLU A 1 90 ? -32.119 2.574 17.875 1.00 49.50 90 GLU A N 1
ATOM 715 C CA . GLU A 1 90 ? -32.652 3.324 16.747 1.00 49.50 90 GLU A CA 1
ATOM 716 C C . GLU A 1 90 ? -32.141 4.776 16.743 1.00 49.50 90 GLU A C 1
ATOM 718 O O . GLU A 1 90 ? -32.422 5.550 17.657 1.00 49.50 90 GLU A O 1
ATOM 723 N N . VAL A 1 91 ? -31.435 5.183 15.684 1.00 37.41 91 VAL A N 1
ATOM 724 C CA . VAL A 1 91 ? -31.322 6.604 15.328 1.00 37.41 91 VAL A CA 1
ATOM 725 C C . VAL A 1 91 ? -31.709 6.760 13.867 1.00 37.41 91 VAL A C 1
ATOM 727 O O . VAL A 1 91 ? -30.902 6.613 12.948 1.00 37.41 91 VAL A O 1
ATOM 730 N N . THR A 1 92 ? -32.992 7.039 13.666 1.00 53.25 92 THR A N 1
ATOM 731 C CA . THR A 1 92 ? -33.593 7.323 12.366 1.00 53.25 92 THR A CA 1
ATOM 732 C C . THR A 1 92 ? -33.031 8.632 11.815 1.00 53.25 92 THR A C 1
ATOM 734 O O . THR A 1 92 ? -33.473 9.723 12.168 1.00 53.25 92 THR A O 1
ATOM 737 N N . SER A 1 93 ? -32.044 8.528 10.925 1.00 46.16 93 SER A N 1
ATOM 738 C CA . SER A 1 93 ? -31.613 9.626 10.062 1.00 46.16 93 SER A CA 1
ATOM 739 C C . SER A 1 93 ? -31.992 9.297 8.622 1.00 46.16 93 SER A C 1
ATOM 741 O O . SER A 1 93 ? -31.371 8.469 7.957 1.00 46.16 93 SER A O 1
ATOM 743 N N . LEU A 1 94 ? -33.064 9.930 8.148 1.00 49.78 94 LEU A N 1
ATOM 744 C CA . LEU A 1 94 ? -33.503 9.848 6.761 1.00 49.78 94 LEU A CA 1
ATOM 745 C C . LEU A 1 94 ? -32.666 10.812 5.914 1.00 49.78 94 LEU A C 1
ATOM 747 O O . LEU A 1 94 ? -32.972 11.998 5.829 1.00 49.78 94 LEU A O 1
ATOM 751 N N . PHE A 1 95 ? -31.644 10.293 5.235 1.00 55.88 95 PHE A N 1
ATOM 752 C CA . PHE A 1 95 ? -31.077 10.957 4.064 1.00 55.88 95 PHE A CA 1
ATOM 753 C C . PHE A 1 95 ? -31.558 10.237 2.808 1.00 55.88 95 PHE A C 1
ATOM 755 O O . PHE A 1 95 ? -30.993 9.230 2.382 1.00 55.88 95 PHE A O 1
ATOM 762 N N . VAL A 1 96 ? -32.614 10.773 2.195 1.00 51.91 96 VAL A N 1
ATOM 763 C CA . VAL A 1 96 ? -32.947 10.449 0.807 1.00 51.91 96 VAL A CA 1
ATOM 764 C C . VAL A 1 96 ? -31.976 11.220 -0.078 1.00 51.91 96 VAL A C 1
ATOM 766 O O . VAL A 1 96 ? -32.163 12.402 -0.348 1.00 51.91 96 VAL A O 1
ATOM 769 N N . SER A 1 97 ? -30.935 10.532 -0.534 1.00 50.88 97 SER A N 1
ATOM 770 C CA . SER A 1 97 ? -30.101 10.984 -1.645 1.00 50.88 97 SER A CA 1
ATOM 771 C C . SER A 1 97 ? -30.286 10.014 -2.801 1.00 50.88 97 SER A C 1
ATOM 773 O O . SER A 1 97 ? -29.581 9.014 -2.925 1.00 50.88 97 SER A O 1
ATOM 775 N N . THR A 1 98 ? -31.245 10.306 -3.677 1.00 57.66 98 THR A N 1
ATOM 776 C CA . THR A 1 98 ? -31.225 9.777 -5.041 1.00 57.66 98 THR A CA 1
ATOM 777 C C . THR A 1 98 ? -30.105 10.479 -5.797 1.00 57.66 98 THR A C 1
ATOM 779 O O . THR A 1 98 ? -30.322 11.489 -6.460 1.00 57.66 98 THR A O 1
ATOM 782 N N . THR A 1 99 ? -28.890 9.955 -5.703 1.00 53.84 99 THR A N 1
ATOM 783 C CA . THR A 1 99 ? -27.833 10.281 -6.658 1.00 53.84 99 THR A CA 1
ATOM 784 C C . THR A 1 99 ? -27.349 8.982 -7.280 1.00 53.84 99 THR A C 1
ATOM 786 O O . THR A 1 99 ? -26.705 8.134 -6.661 1.00 53.84 99 THR A O 1
ATOM 789 N N . LEU A 1 100 ? -27.760 8.795 -8.535 1.00 55.94 100 LEU A N 1
ATOM 790 C CA . LEU A 1 100 ? -27.263 7.752 -9.416 1.00 55.94 100 LEU A CA 1
ATOM 791 C C . LEU A 1 100 ? -25.735 7.753 -9.360 1.00 55.94 100 LEU A C 1
ATOM 793 O O . LEU A 1 100 ? -25.086 8.758 -9.643 1.00 55.94 100 LEU A O 1
ATOM 797 N N . ARG A 1 101 ? -25.187 6.600 -8.975 1.00 57.22 101 ARG A N 1
ATOM 798 C CA . ARG A 1 101 ? -23.755 6.294 -8.979 1.00 57.22 101 ARG A CA 1
ATOM 799 C C . ARG A 1 101 ? -23.129 6.849 -10.265 1.00 57.22 101 ARG A C 1
ATOM 801 O O . ARG A 1 101 ? -23.658 6.528 -11.336 1.00 57.22 101 ARG A O 1
ATOM 808 N N . PRO A 1 102 ? -22.000 7.578 -10.228 1.00 50.59 102 PRO A N 1
ATOM 809 C CA . PRO A 1 102 ? -21.251 7.817 -11.445 1.00 50.59 102 PRO A CA 1
ATOM 810 C C . PRO A 1 102 ? -20.651 6.470 -11.864 1.00 50.59 102 PRO A C 1
ATOM 812 O O . PRO A 1 102 ? -19.565 6.078 -11.444 1.00 50.59 102 PRO A O 1
ATOM 815 N N . ARG A 1 103 ? -21.398 5.711 -12.678 1.00 58.31 103 ARG A N 1
ATOM 816 C CA . ARG A 1 103 ? -20.784 4.751 -13.595 1.00 58.31 103 ARG A CA 1
ATOM 817 C C . ARG A 1 103 ? -19.807 5.581 -14.414 1.00 58.31 103 ARG A C 1
ATOM 819 O O . ARG A 1 103 ? -20.181 6.650 -14.888 1.00 58.31 103 ARG A O 1
ATOM 826 N N . SER A 1 104 ? -18.576 5.113 -14.554 1.00 58.47 104 SER A N 1
ATOM 827 C CA . SER A 1 104 ? -17.612 5.672 -15.496 1.00 58.47 104 SER A CA 1
ATOM 828 C C . SER A 1 104 ? -18.255 5.695 -16.887 1.00 58.47 104 SER A C 1
ATOM 830 O O . SER A 1 104 ? -18.294 4.670 -17.570 1.00 58.47 104 SER A O 1
ATOM 832 N N . GLN A 1 105 ? -18.844 6.825 -17.275 1.00 61.03 105 GLN A N 1
ATOM 833 C CA . GLN A 1 105 ? -19.364 7.014 -18.618 1.00 61.03 105 GLN A CA 1
ATOM 834 C C . GLN A 1 105 ? -18.150 7.214 -19.519 1.00 61.03 105 GLN A C 1
ATOM 836 O O . GLN A 1 105 ? -17.439 8.209 -19.407 1.00 61.03 105 GLN A O 1
ATOM 841 N N . ILE A 1 106 ? -17.874 6.229 -20.368 1.00 62.59 106 ILE A N 1
ATOM 842 C CA . ILE A 1 106 ? -16.908 6.386 -21.450 1.00 62.59 106 ILE A CA 1
ATOM 843 C C . ILE A 1 106 ? -17.662 7.080 -22.583 1.00 62.59 106 ILE A C 1
ATOM 845 O O . ILE A 1 106 ? -18.594 6.510 -23.148 1.00 62.59 106 ILE A O 1
ATOM 849 N N . LEU A 1 107 ? -17.289 8.325 -22.877 1.00 59.56 107 LEU A N 1
ATOM 850 C CA . LEU A 1 107 ? -17.815 9.074 -24.012 1.00 59.56 107 LEU A CA 1
ATOM 851 C C . LEU A 1 107 ? -17.099 8.595 -25.283 1.00 59.56 107 LEU A C 1
ATOM 853 O O . LEU A 1 107 ? -15.898 8.809 -25.433 1.00 59.56 107 LEU A O 1
ATOM 857 N N . PHE A 1 108 ? -17.824 7.954 -26.196 1.00 59.75 108 PHE A N 1
ATOM 858 C CA . PHE A 1 108 ? -17.330 7.675 -27.544 1.00 59.75 108 PHE A CA 1
ATOM 859 C C . PHE A 1 108 ? -17.780 8.794 -28.483 1.00 59.75 108 PHE A C 1
ATOM 861 O O . PHE A 1 108 ? -18.974 9.047 -28.622 1.00 59.75 108 PHE A O 1
ATOM 868 N N . ALA A 1 109 ? -16.828 9.460 -29.135 1.00 55.69 109 ALA A N 1
ATOM 869 C CA . ALA A 1 109 ? -17.121 10.415 -30.195 1.00 55.69 109 ALA A CA 1
ATOM 870 C C . ALA A 1 109 ? -17.308 9.659 -31.519 1.00 55.69 109 ALA A C 1
ATOM 872 O O . ALA A 1 109 ? -16.375 9.028 -32.013 1.00 55.69 109 ALA A O 1
ATOM 873 N N . THR A 1 110 ? -18.508 9.715 -32.094 1.00 71.19 110 THR A N 1
ATOM 874 C CA . THR A 1 110 ? -18.792 9.188 -33.436 1.00 71.19 110 THR A CA 1
ATOM 875 C C . THR A 1 110 ? -18.862 10.335 -34.436 1.00 71.19 110 THR A C 1
ATOM 877 O O . THR A 1 110 ? -19.657 11.256 -34.257 1.00 71.19 110 THR A O 1
ATOM 880 N N . ALA A 1 111 ? -18.062 10.269 -35.499 1.00 72.69 111 ALA A N 1
ATOM 881 C CA . ALA A 1 111 ? -18.152 11.175 -36.641 1.00 72.69 111 ALA A CA 1
ATOM 882 C C . ALA A 1 111 ? -19.022 10.545 -37.744 1.00 72.69 111 ALA A C 1
ATOM 884 O O . ALA A 1 111 ? -18.868 9.363 -38.048 1.00 72.69 111 ALA A O 1
ATOM 885 N N . GLN A 1 112 ? -19.925 11.325 -38.344 1.00 71.25 112 GLN A N 1
ATOM 886 C CA . GLN A 1 112 ? -20.661 10.938 -39.554 1.00 71.25 112 GLN A CA 1
ATOM 887 C C . GLN A 1 112 ? -19.978 11.524 -40.790 1.00 71.25 112 GLN A C 1
ATOM 889 O O . GLN A 1 112 ? -19.628 12.702 -40.808 1.00 71.25 112 GLN A O 1
ATOM 894 N N . VAL A 1 113 ? -19.840 10.710 -41.836 1.00 71.75 113 VAL A N 1
ATOM 895 C CA . VAL A 1 113 ? -19.385 11.133 -43.165 1.00 71.75 113 VAL A CA 1
ATOM 896 C C . VAL A 1 113 ? -20.595 11.105 -44.094 1.00 71.75 113 VAL A C 1
ATOM 898 O O . VAL A 1 113 ? -21.271 10.081 -44.190 1.00 71.75 113 VAL A O 1
ATOM 901 N N . ARG A 1 114 ? -20.889 12.226 -44.760 1.00 68.62 114 ARG A N 1
ATOM 902 C CA . ARG A 1 114 ? -21.861 12.271 -45.860 1.00 68.62 114 ARG A CA 1
ATOM 903 C C . ARG A 1 114 ? -21.138 11.989 -47.168 1.00 68.62 114 ARG A C 1
ATOM 905 O O . ARG A 1 114 ? -20.101 12.586 -47.436 1.00 68.62 114 ARG A O 1
ATOM 912 N N . ILE A 1 115 ? -21.699 11.077 -47.949 1.00 60.62 115 ILE A N 1
ATOM 913 C CA . ILE A 1 115 ? -21.274 10.777 -49.313 1.00 60.62 115 ILE A CA 1
ATOM 914 C C . ILE A 1 115 ? -22.391 11.297 -50.217 1.00 60.62 115 ILE A C 1
ATOM 916 O O . ILE A 1 115 ? -23.538 10.879 -50.065 1.00 60.62 115 ILE A O 1
ATOM 920 N N . GLU A 1 116 ? -22.060 12.227 -51.106 1.00 63.44 116 GLU A N 1
ATOM 921 C CA . GLU A 1 116 ? -22.950 12.725 -52.161 1.00 63.44 116 GLU A CA 1
ATOM 922 C C . GLU A 1 116 ? -22.576 12.034 -53.485 1.00 63.44 116 GLU A C 1
ATOM 924 O O . GLU A 1 116 ? -21.399 11.747 -53.716 1.00 63.44 116 GLU A O 1
ATOM 929 N N . SER A 1 117 ? -23.582 11.698 -54.303 1.00 58.88 117 SER A N 1
ATOM 930 C CA . SER A 1 117 ? -23.429 11.181 -55.677 1.00 58.88 117 SER A CA 1
ATOM 931 C C . SER A 1 117 ? -23.600 12.289 -56.699 1.00 58.88 117 SER A C 1
ATOM 933 O O . SER A 1 117 ? -24.451 13.170 -56.445 1.00 58.88 117 SER A O 1
#

Foldseek 3Di:
DDPDDDFLVPDPVLLVDDLVVNVVVCVVLQAAQQRRHSPDHVVPDPDPDAQPQQRHRGHVSNDDVVSNPPDDDDDDDDDDDDDDDDDDDDDDDDDPDPDDPPPPDDDDDDDDDDDDD

Mean predicted aligned error: 16.81 Å

Organism: Camponotus floridanus (NCBI:txid104421)